Protein AF-A0A0C3QES3-F1 (afdb_monomer_lite)

Radius of gyration: 20.5 Å; chains: 1; bounding box: 46×44×64 Å

Organism: NCBI:txid1051891

Structure (mmCIF, N/CA/C/O backbone):
data_AF-A0A0C3QES3-F1
#
_entry.id   AF-A0A0C3QES3-F1
#
loop_
_atom_site.group_PDB
_atom_site.id
_atom_site.type_symbol
_atom_site.label_atom_id
_atom_site.label_alt_id
_atom_site.label_comp_id
_atom_site.label_asym_id
_atom_site.label_entity_id
_atom_site.label_seq_id
_atom_site.pdbx_PDB_ins_code
_atom_site.Cartn_x
_atom_site.Cartn_y
_atom_site.Cartn_z
_atom_site.occupancy
_atom_site.B_iso_or_equiv
_atom_site.auth_seq_id
_atom_site.auth_comp_id
_atom_site.auth_asym_id
_atom_site.auth_atom_id
_atom_site.pdbx_PDB_model_num
ATOM 1 N N . GLU A 1 1 ? -20.354 2.116 6.430 1.00 77.88 1 GLU A N 1
ATOM 2 C CA . GLU A 1 1 ? -19.590 2.219 5.171 1.00 77.88 1 GLU A CA 1
ATOM 3 C C . GLU A 1 1 ? -18.076 2.112 5.347 1.00 77.88 1 GLU A C 1
ATOM 5 O O . GLU A 1 1 ? -17.529 1.096 4.949 1.00 77.88 1 GLU A O 1
ATOM 10 N N . MET A 1 2 ? -17.403 3.054 6.021 1.00 80.56 2 MET A N 1
ATOM 11 C CA . MET A 1 2 ? -15.930 3.038 6.188 1.00 80.56 2 MET A CA 1
ATOM 12 C C . MET A 1 2 ? -15.352 1.723 6.739 1.00 80.56 2 MET A C 1
ATOM 14 O O . MET A 1 2 ? -14.327 1.246 6.263 1.00 80.56 2 MET A O 1
ATOM 18 N N . ARG A 1 3 ? -16.050 1.089 7.691 1.00 83.88 3 ARG A N 1
ATOM 19 C CA . ARG A 1 3 ? -15.702 -0.244 8.209 1.00 83.88 3 ARG A CA 1
ATOM 20 C C . ARG A 1 3 ? -15.608 -1.287 7.091 1.00 83.88 3 ARG A C 1
ATOM 22 O O . ARG A 1 3 ? -14.628 -2.015 7.015 1.00 83.88 3 ARG A O 1
ATOM 29 N N . ARG A 1 4 ? -16.623 -1.354 6.225 1.00 87.06 4 ARG A N 1
ATOM 30 C CA . ARG A 1 4 ? -16.703 -2.322 5.121 1.00 87.06 4 ARG A CA 1
ATOM 31 C C . ARG A 1 4 ? -15.544 -2.136 4.146 1.00 87.06 4 ARG A C 1
ATOM 33 O O . ARG A 1 4 ? -14.950 -3.123 3.736 1.00 87.06 4 ARG A O 1
ATOM 40 N N . ILE A 1 5 ? -15.207 -0.883 3.841 1.00 88.25 5 ILE A N 1
ATOM 41 C CA . ILE A 1 5 ? -14.063 -0.538 2.989 1.00 88.25 5 ILE A CA 1
ATOM 42 C C . ILE A 1 5 ? -12.769 -1.064 3.613 1.00 88.25 5 ILE A C 1
ATOM 44 O O . ILE A 1 5 ? -12.040 -1.789 2.953 1.00 88.25 5 ILE A O 1
ATOM 48 N N . ALA A 1 6 ? -12.521 -0.787 4.897 1.00 86.00 6 ALA A N 1
ATOM 49 C CA . ALA A 1 6 ? -11.298 -1.240 5.560 1.00 86.00 6 ALA A CA 1
ATOM 50 C C . ALA A 1 6 ? -11.136 -2.771 5.548 1.00 86.00 6 ALA A C 1
ATOM 52 O O . ALA A 1 6 ? -10.042 -3.261 5.282 1.00 86.00 6 ALA A O 1
ATOM 53 N N . PHE A 1 7 ? -12.213 -3.529 5.790 1.00 88.19 7 PHE A N 1
ATOM 54 C CA . PHE A 1 7 ? -12.173 -4.994 5.691 1.00 88.19 7 PHE A CA 1
ATOM 55 C C . PHE A 1 7 ? -11.945 -5.471 4.254 1.00 88.19 7 PHE A C 1
ATOM 57 O O . PHE A 1 7 ? -11.078 -6.307 4.033 1.00 88.19 7 PHE A O 1
ATOM 64 N N . SER A 1 8 ? -12.660 -4.898 3.284 1.00 92.25 8 SER A N 1
ATOM 65 C CA . SER A 1 8 ? -12.513 -5.247 1.867 1.00 92.25 8 SER A CA 1
ATOM 66 C C . SER A 1 8 ? -11.095 -4.990 1.351 1.00 92.25 8 SER A C 1
ATOM 68 O O . SER A 1 8 ? -10.534 -5.826 0.650 1.00 92.25 8 SER A O 1
ATOM 70 N N . GLU A 1 9 ? -10.503 -3.848 1.697 1.00 91.44 9 GLU A N 1
ATOM 71 C CA . GLU A 1 9 ? -9.132 -3.505 1.309 1.00 91.44 9 GLU A CA 1
ATOM 72 C C . GLU A 1 9 ? -8.106 -4.394 2.020 1.00 91.44 9 GLU A C 1
ATOM 74 O O . GLU A 1 9 ? -7.113 -4.809 1.419 1.00 91.44 9 GLU A O 1
ATOM 79 N N . TYR A 1 10 ? -8.352 -4.741 3.286 1.00 92.56 10 TYR A N 1
ATOM 80 C CA . TYR A 1 10 ? -7.495 -5.674 4.008 1.00 92.56 10 TYR A CA 1
ATOM 81 C C . TYR A 1 10 ? -7.516 -7.076 3.382 1.00 92.56 10 TYR A C 1
ATOM 83 O O . TYR A 1 10 ? -6.451 -7.646 3.129 1.00 92.56 10 TYR A O 1
ATOM 91 N N . ASP A 1 11 ? -8.705 -7.603 3.081 1.00 92.94 11 ASP A N 1
ATOM 92 C CA . ASP A 1 11 ? -8.871 -8.890 2.402 1.00 92.94 11 ASP A CA 1
ATOM 93 C C . ASP A 1 11 ? -8.213 -8.863 1.017 1.00 92.94 11 ASP A C 1
ATOM 95 O O . ASP A 1 11 ? -7.438 -9.760 0.696 1.00 92.94 11 ASP A O 1
ATOM 99 N N . HIS A 1 12 ? -8.404 -7.789 0.243 1.00 92.94 12 HIS A N 1
ATOM 100 C CA . HIS A 1 12 ? -7.769 -7.625 -1.065 1.00 92.94 12 HIS A CA 1
ATOM 101 C C . HIS A 1 12 ? -6.238 -7.735 -1.002 1.00 92.94 12 HIS A C 1
ATOM 103 O O . HIS A 1 12 ? -5.630 -8.440 -1.811 1.00 92.94 12 HIS A O 1
ATOM 109 N N . ILE A 1 13 ? -5.601 -7.067 -0.036 1.00 93.31 13 ILE A N 1
ATOM 110 C CA . ILE A 1 13 ? -4.141 -7.105 0.120 1.00 93.31 13 ILE A CA 1
ATOM 111 C C . ILE A 1 13 ? -3.664 -8.467 0.611 1.00 93.31 13 ILE A C 1
ATOM 113 O O . ILE A 1 13 ? -2.662 -8.977 0.105 1.00 93.31 13 ILE A O 1
ATOM 117 N N . ARG A 1 14 ? -4.376 -9.083 1.559 1.00 93.06 14 ARG A N 1
ATOM 118 C CA . ARG A 1 14 ? -4.051 -10.433 2.030 1.00 93.06 14 ARG A CA 1
ATOM 119 C C . ARG A 1 14 ? -4.108 -11.433 0.877 1.00 93.06 14 ARG A C 1
ATOM 121 O O . ARG A 1 14 ? -3.159 -12.188 0.677 1.00 93.06 14 ARG A O 1
ATOM 128 N N . ASP A 1 15 ? -5.178 -11.395 0.094 1.00 94.94 15 ASP A N 1
ATOM 129 C CA . ASP A 1 15 ? -5.386 -12.299 -1.031 1.00 94.94 15 ASP A CA 1
ATOM 130 C C . ASP A 1 15 ? -4.351 -12.038 -2.138 1.00 94.94 15 ASP A C 1
ATOM 132 O O . ASP A 1 15 ? -3.812 -12.974 -2.726 1.00 94.94 15 ASP A O 1
ATOM 136 N N . GLN A 1 16 ? -3.974 -10.777 -2.376 1.00 92.62 16 GLN A N 1
ATOM 137 C CA . GLN A 1 16 ? -2.881 -10.432 -3.287 1.00 92.62 16 GLN A CA 1
ATOM 138 C C . GLN A 1 16 ? -1.538 -11.028 -2.838 1.00 92.62 16 GLN A C 1
ATOM 140 O O . GLN A 1 16 ? -0.806 -11.578 -3.666 1.00 92.62 16 GLN A O 1
ATOM 145 N N . MET A 1 17 ? -1.198 -10.920 -1.550 1.00 91.00 17 MET A N 1
ATOM 146 C CA . MET A 1 17 ? 0.031 -11.501 -0.997 1.00 91.00 17 MET A CA 1
ATOM 147 C C . MET A 1 17 ? 0.014 -13.030 -1.091 1.00 91.00 17 MET A C 1
ATOM 149 O O 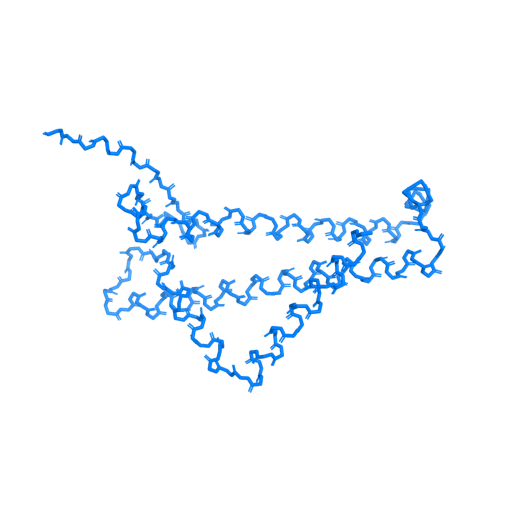. MET A 1 17 ? 1.029 -13.636 -1.438 1.00 91.00 17 MET A O 1
ATOM 153 N N . GLU A 1 18 ? -1.142 -13.647 -0.860 1.00 93.94 18 GLU A N 1
ATOM 154 C CA . GLU A 1 18 ? -1.330 -15.089 -0.997 1.00 93.94 18 GLU A CA 1
ATOM 155 C C . GLU A 1 18 ? -1.182 -15.554 -2.454 1.00 93.94 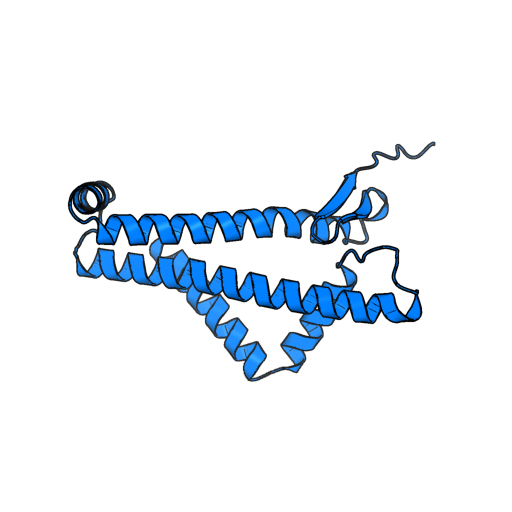18 GLU A C 1
ATOM 157 O O . GLU A 1 18 ? -0.508 -16.550 -2.728 1.00 93.94 18 GLU A O 1
ATOM 162 N N . VAL A 1 19 ? -1.714 -14.794 -3.416 1.00 94.31 19 VAL A N 1
ATOM 163 C CA . VAL A 1 19 ? -1.487 -15.039 -4.847 1.00 94.31 19 VAL A CA 1
ATOM 164 C C . VAL A 1 19 ? -0.006 -14.923 -5.185 1.00 94.31 19 VAL A C 1
ATOM 166 O O . VAL A 1 19 ? 0.509 -15.765 -5.905 1.00 94.31 19 VAL A O 1
ATOM 169 N N . TRP A 1 20 ? 0.722 -13.933 -4.668 1.00 92.62 20 TRP A N 1
ATOM 170 C CA . TRP A 1 20 ? 2.164 -13.831 -4.937 1.00 92.62 20 TRP A CA 1
ATOM 171 C C . TRP A 1 20 ? 2.957 -15.001 -4.356 1.00 92.62 20 TRP A C 1
ATOM 173 O O . TRP A 1 20 ? 3.936 -15.431 -4.965 1.00 92.62 20 TRP A O 1
ATOM 183 N N . ARG A 1 21 ? 2.524 -15.528 -3.207 1.00 91.75 21 ARG A N 1
ATOM 184 C CA . ARG A 1 21 ? 3.129 -16.690 -2.550 1.00 91.75 21 ARG A CA 1
ATOM 185 C C . ARG A 1 21 ? 2.870 -17.988 -3.316 1.00 91.75 21 ARG A C 1
ATOM 187 O O . ARG A 1 21 ? 3.776 -18.802 -3.455 1.00 91.75 21 ARG A O 1
ATOM 194 N N . THR A 1 22 ? 1.642 -18.187 -3.793 1.00 96.06 22 THR A N 1
ATOM 195 C CA . THR A 1 22 ? 1.201 -19.425 -4.465 1.00 96.06 22 THR A CA 1
ATOM 196 C C . THR A 1 22 ? 1.444 -19.416 -5.973 1.00 96.06 22 THR A C 1
ATOM 198 O O . THR A 1 22 ? 1.577 -20.474 -6.583 1.00 96.06 22 THR A O 1
ATOM 201 N N . ARG A 1 23 ? 1.532 -18.227 -6.577 1.00 94.94 23 ARG A N 1
ATOM 202 C CA . ARG A 1 23 ? 1.731 -17.990 -8.011 1.00 94.94 23 ARG A CA 1
ATOM 203 C C . ARG A 1 23 ? 2.825 -16.937 -8.245 1.00 94.94 23 ARG A C 1
ATOM 205 O O . ARG A 1 23 ? 2.527 -15.776 -8.557 1.00 94.94 23 ARG A O 1
ATOM 212 N N . PRO A 1 24 ? 4.110 -17.312 -8.099 1.00 91.31 24 PRO A N 1
ATOM 213 C CA . PRO A 1 24 ? 5.230 -16.381 -8.256 1.00 91.31 24 PRO A CA 1
ATOM 214 C C . PRO A 1 24 ? 5.304 -15.736 -9.648 1.00 91.31 24 PRO A C 1
ATOM 216 O O . PRO A 1 24 ? 5.779 -14.609 -9.781 1.00 91.31 24 PRO A O 1
ATOM 219 N N . ASP A 1 25 ? 4.781 -16.402 -10.680 1.00 94.19 25 ASP A N 1
ATOM 220 C CA . ASP A 1 25 ? 4.648 -15.880 -12.045 1.00 94.19 25 ASP A CA 1
ATOM 221 C C . ASP A 1 25 ? 3.875 -14.553 -12.085 1.00 94.19 25 ASP A C 1
ATOM 223 O O . ASP A 1 25 ? 4.277 -13.612 -12.770 1.00 94.19 25 ASP A O 1
ATOM 227 N N . MET A 1 26 ? 2.812 -14.434 -11.286 1.00 91.44 26 MET A N 1
ATOM 228 C CA . MET A 1 26 ? 1.996 -13.220 -11.197 1.00 91.44 26 MET A CA 1
ATOM 229 C C . MET A 1 26 ? 2.760 -12.068 -10.539 1.00 91.44 26 MET A C 1
ATOM 231 O O . MET A 1 26 ? 2.607 -10.904 -10.926 1.00 91.44 26 MET A O 1
ATOM 235 N N . PHE A 1 27 ? 3.608 -12.382 -9.555 1.00 89.50 27 PHE A N 1
ATOM 236 C CA . PHE A 1 27 ? 4.491 -11.398 -8.940 1.00 89.50 27 PHE A CA 1
ATOM 237 C C . PHE A 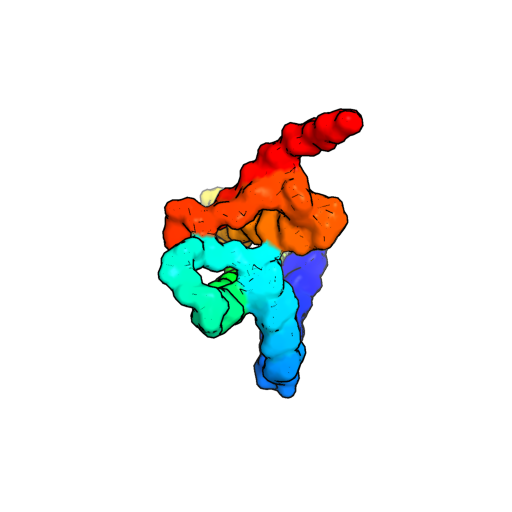1 27 ? 5.548 -10.913 -9.937 1.00 89.50 27 PHE A C 1
ATOM 239 O O . PHE A 1 27 ? 5.688 -9.704 -10.131 1.00 89.50 27 PHE A O 1
ATOM 246 N N . VAL A 1 28 ? 6.239 -11.840 -10.608 1.00 92.12 28 VAL A N 1
ATOM 247 C CA . VAL A 1 28 ? 7.300 -11.533 -11.581 1.00 92.12 28 VAL A CA 1
ATOM 248 C C . VAL A 1 28 ? 6.752 -10.754 -12.776 1.00 92.12 28 VAL A C 1
ATOM 250 O O . VAL A 1 28 ? 7.337 -9.746 -13.167 1.00 92.12 28 VAL A O 1
ATOM 253 N N . LYS A 1 29 ? 5.594 -11.135 -13.326 1.00 92.12 29 LYS A N 1
ATOM 254 C CA . LYS A 1 29 ? 4.959 -10.389 -14.422 1.00 92.12 29 LYS A CA 1
ATOM 255 C C . LYS A 1 29 ? 4.689 -8.936 -14.026 1.00 92.12 29 LYS A C 1
ATOM 257 O O . LYS A 1 29 ? 5.108 -8.007 -14.715 1.00 92.12 29 LYS A O 1
ATOM 262 N N . GLY A 1 30 ? 4.062 -8.734 -12.869 1.00 88.25 30 GLY A N 1
ATOM 263 C CA . GLY A 1 30 ? 3.783 -7.392 -12.367 1.00 88.25 30 GLY A CA 1
ATOM 264 C C . GLY A 1 30 ? 5.043 -6.609 -11.963 1.00 88.25 30 GLY A C 1
ATOM 265 O O . GLY A 1 30 ? 5.017 -5.376 -11.927 1.00 88.25 30 GLY A O 1
ATOM 266 N N . LEU A 1 31 ? 6.141 -7.298 -11.644 1.00 91.31 31 LEU A N 1
ATOM 267 C CA . LEU A 1 31 ? 7.448 -6.692 -11.408 1.00 91.31 31 LEU A CA 1
ATOM 268 C C . LEU A 1 31 ? 8.025 -6.111 -12.703 1.00 91.31 31 LEU A C 1
ATOM 270 O O . LEU A 1 31 ? 8.430 -4.948 -12.707 1.00 91.31 31 LEU A O 1
ATOM 274 N N . VAL A 1 32 ? 8.019 -6.888 -13.790 1.00 91.56 32 VAL A N 1
ATOM 275 C CA . VAL A 1 32 ? 8.503 -6.450 -15.109 1.00 91.56 32 VAL A CA 1
ATOM 276 C C . VAL A 1 32 ? 7.682 -5.264 -15.616 1.00 91.56 32 VAL A C 1
ATOM 278 O O . VAL A 1 32 ? 8.245 -4.242 -16.007 1.00 91.56 32 VAL A O 1
ATOM 281 N N . GLU A 1 33 ? 6.354 -5.339 -15.515 1.00 87.69 33 GLU A N 1
ATOM 282 C CA . GLU A 1 33 ? 5.462 -4.224 -15.863 1.00 87.69 33 GLU A CA 1
ATOM 283 C C . GLU A 1 33 ? 5.812 -2.950 -15.079 1.00 87.69 33 GLU A C 1
ATOM 285 O O . GLU A 1 33 ? 5.929 -1.861 -15.650 1.00 87.69 33 GLU A O 1
ATOM 290 N N . ARG A 1 34 ? 6.056 -3.074 -13.767 1.00 84.56 34 ARG A N 1
ATOM 291 C CA . ARG A 1 34 ? 6.461 -1.936 -12.937 1.00 84.56 34 ARG A CA 1
ATOM 292 C C . ARG A 1 34 ? 7.831 -1.401 -13.346 1.00 84.56 34 ARG A C 1
ATOM 294 O O . ARG A 1 34 ? 7.971 -0.179 -13.412 1.00 84.56 34 ARG A O 1
ATOM 301 N N . ALA A 1 35 ? 8.795 -2.269 -13.656 1.00 87.50 35 ALA A N 1
ATOM 302 C CA . ALA A 1 35 ? 10.147 -1.893 -14.066 1.00 87.50 35 ALA A CA 1
ATOM 303 C C . ALA A 1 35 ? 10.149 -0.963 -15.291 1.00 87.50 35 ALA A C 1
ATOM 305 O O . ALA A 1 35 ? 10.894 0.015 -15.303 1.00 87.50 35 ALA A O 1
ATOM 306 N N . HIS A 1 36 ? 9.245 -1.162 -16.257 1.00 84.88 36 HIS A N 1
ATOM 307 C CA . HIS A 1 36 ? 9.098 -0.262 -17.413 1.00 84.88 36 HIS A CA 1
ATOM 308 C C . HIS A 1 36 ? 8.676 1.170 -17.037 1.00 84.88 36 HIS A C 1
ATOM 310 O O . HIS A 1 36 ? 8.998 2.135 -17.738 1.00 84.88 36 HIS A O 1
ATOM 316 N N . SER A 1 37 ? 7.966 1.324 -15.919 1.00 81.69 37 SER A N 1
ATOM 317 C CA . SER A 1 37 ? 7.577 2.627 -15.371 1.00 81.69 37 SER A CA 1
ATOM 318 C C . SER A 1 37 ? 8.594 3.193 -14.372 1.00 81.69 37 SER A C 1
ATOM 320 O O . SER A 1 37 ? 8.483 4.362 -14.002 1.00 81.69 37 SER A O 1
ATOM 322 N N . THR A 1 38 ? 9.594 2.420 -13.943 1.00 83.19 38 THR A N 1
ATOM 323 C CA . THR A 1 38 ? 10.577 2.851 -12.942 1.00 83.19 38 THR A CA 1
ATOM 324 C C . THR A 1 38 ? 11.557 3.859 -13.537 1.00 83.19 38 THR A C 1
ATOM 326 O O . THR A 1 38 ? 12.168 3.626 -14.577 1.00 83.19 38 THR A O 1
ATOM 329 N N . ILE A 1 39 ? 11.735 4.995 -12.859 1.00 78.88 39 ILE A N 1
ATOM 330 C CA . ILE A 1 39 ? 12.766 5.976 -13.211 1.00 78.88 39 ILE A CA 1
ATOM 331 C C . ILE A 1 39 ? 14.058 5.563 -12.501 1.00 78.88 39 ILE A C 1
ATOM 333 O O . ILE A 1 39 ? 14.167 5.620 -11.273 1.00 78.88 39 ILE A O 1
ATOM 337 N N . ILE A 1 40 ? 15.038 5.126 -13.282 1.00 78.50 40 ILE A N 1
ATOM 338 C CA . ILE A 1 40 ? 16.365 4.738 -12.801 1.00 78.50 40 ILE A CA 1
ATOM 339 C C . ILE A 1 40 ? 17.312 5.934 -12.759 1.00 78.50 40 ILE A C 1
ATOM 341 O O . ILE A 1 40 ? 17.115 6.943 -13.433 1.00 78.50 40 ILE A O 1
ATOM 345 N N . PHE A 1 41 ? 18.342 5.825 -11.929 1.00 73.12 41 PHE A N 1
ATOM 346 C CA . PHE A 1 41 ? 19.370 6.852 -11.827 1.00 73.12 41 PHE A CA 1
ATOM 347 C C . PHE A 1 41 ? 20.329 6.763 -13.030 1.00 73.12 41 PHE A C 1
ATOM 349 O O . PHE A 1 41 ? 20.695 5.669 -13.447 1.00 73.12 41 PHE A O 1
ATOM 356 N N . ASP A 1 42 ? 20.769 7.895 -13.575 1.00 71.31 42 ASP A N 1
ATOM 357 C CA . ASP A 1 42 ? 21.508 7.967 -14.852 1.00 71.31 42 ASP A CA 1
ATOM 358 C C . ASP A 1 42 ? 22.992 7.529 -14.800 1.00 71.31 42 ASP A C 1
ATOM 360 O O . ASP A 1 42 ? 23.727 7.709 -15.756 1.00 71.31 42 ASP A O 1
ATOM 364 N N . ARG A 1 43 ? 23.453 6.949 -13.683 1.00 78.81 43 ARG A N 1
ATOM 365 C CA . ARG A 1 43 ? 24.841 6.439 -13.514 1.00 78.81 43 ARG A CA 1
ATOM 366 C C . ARG A 1 43 ? 25.004 4.968 -13.881 1.00 78.81 43 ARG A C 1
ATOM 368 O O . ARG A 1 43 ? 26.128 4.484 -13.894 1.00 78.81 43 ARG A O 1
ATOM 375 N N . TYR A 1 44 ? 23.909 4.245 -14.100 1.00 78.69 44 TYR A N 1
ATOM 376 C CA . TYR A 1 44 ? 23.989 2.822 -14.420 1.00 78.69 44 TYR A CA 1
ATOM 377 C C . TYR A 1 44 ? 24.275 2.627 -15.916 1.00 78.69 44 TYR A C 1
ATOM 379 O O . TYR A 1 44 ? 23.568 3.242 -16.725 1.00 78.69 44 TYR A O 1
ATOM 387 N N . PRO A 1 45 ? 25.248 1.770 -16.287 1.00 85.31 45 PRO A N 1
ATOM 388 C CA . PRO A 1 45 ? 25.480 1.369 -17.673 1.00 85.31 45 PRO A CA 1
ATOM 389 C C . PRO A 1 45 ? 24.202 0.833 -18.317 1.00 85.31 45 PRO A C 1
ATOM 391 O O . PRO A 1 45 ? 23.399 0.192 -17.638 1.00 85.31 45 PRO A O 1
ATOM 394 N N . GLU A 1 46 ? 24.015 1.055 -19.621 1.00 83.12 46 GLU A N 1
ATOM 395 C CA . GLU A 1 46 ? 22.789 0.675 -20.342 1.00 83.12 46 GLU A CA 1
ATOM 396 C C . GLU A 1 46 ? 22.414 -0.804 -20.169 1.00 83.12 46 GLU A C 1
ATOM 398 O O . GLU A 1 46 ? 21.249 -1.117 -19.921 1.00 83.12 46 GLU A O 1
ATOM 403 N N . SER A 1 47 ? 23.413 -1.688 -20.169 1.00 86.81 47 SER A N 1
ATOM 404 C CA . SER A 1 47 ? 23.267 -3.130 -19.938 1.00 86.81 47 SER A CA 1
ATOM 405 C C . SER A 1 47 ? 22.695 -3.494 -18.559 1.00 86.81 47 SER A C 1
ATOM 407 O O . SER A 1 47 ? 22.070 -4.541 -18.411 1.00 86.81 47 SER A O 1
ATOM 409 N N . GLU A 1 48 ? 22.858 -2.639 -17.548 1.00 87.31 48 GLU A N 1
ATOM 410 C CA . GLU A 1 48 ? 22.409 -2.887 -16.170 1.00 87.31 48 GLU A CA 1
ATOM 411 C C . GLU A 1 48 ? 21.109 -2.156 -15.818 1.00 87.31 48 GLU A C 1
ATOM 413 O O . GLU A 1 48 ? 20.469 -2.449 -14.803 1.00 87.31 48 GLU A O 1
ATOM 418 N N . ARG A 1 49 ? 20.682 -1.212 -16.665 1.00 84.50 49 ARG A N 1
ATOM 419 C CA . ARG A 1 49 ? 19.530 -0.336 -16.412 1.00 84.50 49 ARG A CA 1
ATOM 420 C C . ARG A 1 49 ? 18.250 -1.110 -16.127 1.00 84.50 49 ARG A C 1
ATOM 422 O O . ARG A 1 49 ? 17.522 -0.764 -15.195 1.00 84.50 49 ARG A O 1
ATOM 429 N N . PHE A 1 50 ? 17.980 -2.158 -16.901 1.00 86.94 50 PHE A N 1
ATOM 430 C CA . PHE A 1 50 ? 16.776 -2.968 -16.728 1.00 86.94 50 PHE A CA 1
ATOM 431 C C . PHE A 1 50 ? 16.807 -3.787 -15.431 1.00 86.94 50 PHE A C 1
ATOM 433 O O . PHE A 1 50 ? 15.826 -3.799 -14.685 1.00 86.94 50 PHE A O 1
ATOM 440 N N . ASN A 1 51 ? 17.950 -4.399 -15.110 1.00 88.38 51 ASN A N 1
ATOM 441 C CA . ASN A 1 51 ? 18.125 -5.153 -13.868 1.00 88.38 51 ASN A CA 1
ATOM 442 C C . ASN A 1 51 ? 17.951 -4.244 -12.646 1.00 88.38 51 ASN A C 1
ATOM 444 O O . ASN A 1 51 ? 17.223 -4.581 -11.711 1.00 88.38 51 ASN A O 1
ATOM 448 N N . GLN A 1 52 ? 18.528 -3.041 -12.685 1.00 88.56 52 GLN A N 1
ATOM 449 C CA . GLN A 1 52 ? 18.335 -2.054 -11.628 1.00 88.56 52 GLN A CA 1
ATOM 450 C C . GLN A 1 52 ? 16.870 -1.597 -11.527 1.00 88.56 52 GLN A C 1
ATOM 452 O O . GLN A 1 52 ? 16.347 -1.464 -10.418 1.00 88.56 52 GLN A O 1
ATOM 457 N N . ALA A 1 53 ? 16.187 -1.389 -12.658 1.00 87.19 53 ALA A N 1
ATOM 458 C CA . ALA A 1 53 ? 14.768 -1.038 -12.682 1.00 87.19 53 ALA A CA 1
ATOM 459 C C . ALA A 1 53 ? 13.894 -2.134 -12.050 1.00 87.19 53 ALA A C 1
ATOM 461 O O . ALA A 1 53 ? 12.952 -1.808 -11.325 1.00 87.19 53 ALA A O 1
ATOM 462 N N . CYS A 1 54 ? 14.230 -3.408 -12.275 1.00 89.44 54 CYS A N 1
ATOM 463 C CA . CYS A 1 54 ? 13.575 -4.552 -11.642 1.00 89.44 54 CYS A CA 1
ATOM 464 C C . CYS A 1 54 ? 13.829 -4.583 -10.131 1.00 89.44 54 CYS A C 1
ATOM 466 O O . CYS A 1 54 ? 12.882 -4.704 -9.360 1.00 89.44 54 CYS A O 1
ATOM 468 N N . MET A 1 55 ? 15.070 -4.389 -9.678 1.00 89.69 55 MET A N 1
ATOM 469 C CA . MET A 1 55 ? 15.383 -4.341 -8.242 1.00 89.69 55 MET A CA 1
ATOM 470 C C . MET A 1 55 ? 14.651 -3.199 -7.526 1.00 89.69 55 MET A C 1
ATOM 472 O O . MET A 1 55 ? 14.092 -3.382 -6.443 1.00 89.69 55 MET A O 1
ATOM 476 N N . ASP A 1 56 ? 14.605 -2.018 -8.139 1.00 86.56 56 ASP A N 1
ATOM 477 C CA . ASP A 1 56 ? 13.880 -0.869 -7.598 1.00 86.56 56 ASP A CA 1
ATOM 478 C C . ASP A 1 56 ? 12.361 -1.089 -7.622 1.00 86.56 56 ASP A C 1
ATOM 480 O O . ASP A 1 56 ? 11.677 -0.756 -6.650 1.00 86.56 56 ASP A O 1
ATOM 484 N N . ALA A 1 57 ? 11.831 -1.702 -8.685 1.00 88.75 57 ALA A N 1
ATOM 485 C CA . ALA A 1 57 ? 10.431 -2.102 -8.768 1.00 88.75 57 ALA A CA 1
ATOM 486 C C . ALA A 1 57 ? 10.067 -3.123 -7.681 1.00 88.75 57 ALA A C 1
ATOM 488 O O . ALA A 1 57 ? 9.005 -2.996 -7.075 1.00 88.75 57 ALA A O 1
ATOM 489 N N . MET A 1 58 ? 10.953 -4.079 -7.383 1.00 90.06 58 MET A N 1
ATOM 490 C CA . MET A 1 58 ? 10.746 -5.100 -6.353 1.00 90.06 58 MET A CA 1
ATOM 491 C C . MET A 1 58 ? 10.673 -4.458 -4.974 1.00 90.06 58 MET A C 1
ATOM 493 O O . MET A 1 58 ? 9.687 -4.651 -4.264 1.00 90.06 58 MET A O 1
ATOM 497 N N . ARG A 1 59 ? 11.670 -3.635 -4.619 1.00 88.31 59 ARG A N 1
ATOM 498 C CA . ARG A 1 59 ? 11.682 -2.900 -3.344 1.00 88.31 59 ARG A CA 1
ATOM 499 C C . ARG A 1 59 ? 10.437 -2.033 -3.202 1.00 88.31 59 ARG A C 1
ATOM 501 O O . ARG A 1 59 ? 9.774 -2.078 -2.173 1.00 88.31 59 ARG A O 1
ATOM 508 N N . SER A 1 60 ? 10.095 -1.287 -4.252 1.00 87.06 60 SER A N 1
ATOM 509 C CA . SER A 1 60 ? 8.916 -0.420 -4.290 1.00 87.06 60 SER A CA 1
ATOM 510 C C . SER A 1 60 ? 7.622 -1.211 -4.085 1.00 87.06 60 SER A C 1
ATOM 512 O O . SER A 1 60 ? 6.800 -0.817 -3.263 1.00 87.06 60 SER A O 1
ATOM 514 N N . ARG A 1 61 ? 7.450 -2.332 -4.794 1.00 88.12 61 ARG A N 1
ATOM 515 C CA . ARG A 1 61 ? 6.246 -3.172 -4.744 1.00 88.12 61 ARG A CA 1
ATOM 516 C C . ARG A 1 61 ? 6.095 -3.883 -3.402 1.00 88.12 61 ARG A C 1
ATOM 518 O O . ARG A 1 61 ? 5.011 -3.859 -2.837 1.00 88.12 61 ARG A O 1
ATOM 525 N N . MET A 1 62 ? 7.175 -4.445 -2.865 1.00 90.31 62 MET A N 1
ATOM 526 C CA . MET A 1 62 ? 7.142 -5.055 -1.537 1.00 90.31 62 MET A CA 1
ATOM 527 C C . MET A 1 62 ? 6.850 -4.008 -0.466 1.00 90.31 62 MET A C 1
ATOM 529 O O . MET A 1 62 ? 6.023 -4.248 0.407 1.00 90.31 62 MET A O 1
ATOM 533 N N . HIS A 1 63 ? 7.485 -2.838 -0.534 1.00 90.19 63 HIS A N 1
ATOM 534 C CA . HIS A 1 63 ? 7.297 -1.798 0.471 1.00 90.19 63 HIS A CA 1
ATOM 535 C C . HIS A 1 63 ? 5.858 -1.267 0.504 1.00 90.19 63 HIS A C 1
ATOM 537 O O . HIS A 1 63 ? 5.274 -1.217 1.583 1.00 90.19 63 HIS A O 1
ATOM 543 N N . ILE A 1 64 ? 5.244 -0.956 -0.649 1.00 89.31 64 ILE A N 1
ATOM 544 C CA . ILE A 1 64 ? 3.833 -0.532 -0.662 1.00 89.31 64 ILE A CA 1
ATOM 545 C C . ILE A 1 64 ? 2.904 -1.621 -0.136 1.00 89.31 64 ILE A C 1
ATOM 547 O O . ILE A 1 64 ? 2.018 -1.299 0.644 1.00 89.31 64 ILE A O 1
ATOM 551 N N . SER A 1 65 ? 3.114 -2.892 -0.486 1.00 91.06 65 SER A N 1
ATOM 552 C CA . SER A 1 65 ? 2.273 -3.970 0.043 1.00 91.06 65 SER A CA 1
ATOM 553 C C . SER A 1 65 ? 2.375 -4.087 1.561 1.00 91.06 65 SER A C 1
ATOM 555 O O . SER A 1 65 ? 1.354 -4.264 2.215 1.00 91.06 65 SER A O 1
ATOM 557 N N . HIS A 1 66 ? 3.566 -3.899 2.141 1.00 91.62 66 HIS A N 1
ATOM 558 C CA . HIS A 1 66 ? 3.718 -3.844 3.598 1.00 91.62 66 HIS A CA 1
ATOM 559 C C . HIS A 1 66 ? 3.001 -2.636 4.212 1.00 91.62 66 HIS A C 1
ATOM 561 O O . HIS A 1 66 ? 2.334 -2.791 5.231 1.00 91.62 66 HIS A O 1
ATOM 567 N N . LEU A 1 67 ? 3.099 -1.450 3.599 1.00 91.94 67 LEU A N 1
ATOM 568 C CA . LEU A 1 67 ? 2.391 -0.256 4.075 1.00 91.94 67 LEU A CA 1
ATOM 569 C C . LEU A 1 67 ? 0.870 -0.428 3.997 1.00 91.94 67 LEU A C 1
ATOM 571 O O . LEU A 1 67 ? 0.171 -0.117 4.957 1.00 91.94 67 LEU A O 1
ATOM 575 N N . GLN A 1 68 ? 0.360 -0.962 2.883 1.00 92.94 68 GLN A N 1
ATOM 576 C CA . GLN A 1 68 ? -1.060 -1.258 2.697 1.00 92.94 68 GLN A CA 1
ATOM 577 C C . GLN A 1 68 ? -1.542 -2.287 3.720 1.00 92.94 68 GLN A C 1
ATOM 579 O O . GLN A 1 68 ? -2.555 -2.063 4.374 1.00 92.94 68 GLN A O 1
ATOM 584 N N . TYR A 1 69 ? -0.796 -3.380 3.906 1.00 93.00 69 TYR A N 1
ATOM 585 C CA . TYR A 1 69 ? -1.119 -4.385 4.911 1.00 93.00 69 TYR A CA 1
ATOM 586 C C . TYR A 1 69 ? -1.150 -3.770 6.313 1.00 93.00 69 TYR A C 1
ATOM 588 O O . TYR A 1 69 ? -2.127 -3.952 7.032 1.00 93.00 69 TYR A O 1
ATOM 596 N N . ALA A 1 70 ? -0.130 -3.000 6.703 1.00 91.62 70 ALA A N 1
ATOM 597 C CA . ALA A 1 70 ? -0.070 -2.356 8.014 1.00 91.62 70 ALA A CA 1
ATOM 598 C C . ALA A 1 70 ? -1.241 -1.382 8.237 1.00 91.62 70 ALA A C 1
ATOM 600 O O . ALA A 1 70 ? -1.906 -1.462 9.267 1.00 91.62 70 ALA A O 1
ATOM 601 N N . ALA A 1 71 ? -1.536 -0.513 7.266 1.00 92.31 71 ALA A N 1
ATOM 602 C CA . ALA A 1 71 ? -2.627 0.454 7.368 1.00 92.31 71 ALA A CA 1
ATOM 603 C C . ALA A 1 71 ? -3.996 -0.238 7.469 1.00 92.31 71 ALA A C 1
ATOM 605 O O . ALA A 1 71 ? -4.770 0.041 8.387 1.00 92.31 71 ALA A O 1
ATOM 606 N N . TRP A 1 72 ? -4.287 -1.176 6.562 1.00 93.31 72 TRP A N 1
ATOM 607 C CA . TRP A 1 72 ? -5.602 -1.814 6.497 1.00 93.31 72 TRP A CA 1
ATOM 608 C C . TRP A 1 72 ? -5.828 -2.847 7.602 1.00 93.31 72 TRP A C 1
ATOM 610 O O . TRP A 1 72 ? -6.925 -2.897 8.156 1.00 93.31 72 TRP A O 1
ATOM 620 N N . SER A 1 73 ? -4.803 -3.610 7.997 1.00 93.75 73 SER A N 1
ATOM 621 C CA . SER A 1 73 ? -4.908 -4.543 9.132 1.00 93.75 73 SER A CA 1
ATOM 622 C C . SER A 1 73 ? -5.167 -3.811 10.450 1.00 93.75 73 SER A C 1
ATOM 624 O O . SER A 1 73 ? -6.024 -4.235 11.231 1.00 93.75 73 SER A O 1
ATOM 626 N N . GLN A 1 74 ? -4.491 -2.682 10.691 1.00 92.75 74 GLN A N 1
ATOM 627 C CA . GLN A 1 74 ? -4.722 -1.873 11.886 1.00 92.75 74 GLN A CA 1
ATOM 628 C C . GLN A 1 74 ? -6.085 -1.191 11.862 1.00 92.75 74 GLN A C 1
ATOM 630 O O . GLN A 1 74 ? -6.771 -1.197 12.881 1.00 92.75 74 GLN A O 1
ATOM 635 N N . ALA A 1 75 ? -6.520 -0.664 10.713 1.00 92.94 75 ALA A N 1
ATOM 636 C CA . ALA A 1 75 ? -7.857 -0.096 10.573 1.00 92.94 75 ALA A CA 1
ATOM 637 C C . ALA A 1 75 ? -8.947 -1.148 10.843 1.00 92.94 75 ALA A C 1
ATOM 639 O O . ALA A 1 75 ? -9.857 -0.908 11.637 1.00 92.94 75 ALA A O 1
ATOM 640 N N . ALA A 1 76 ? -8.836 -2.339 10.245 1.00 93.12 76 ALA A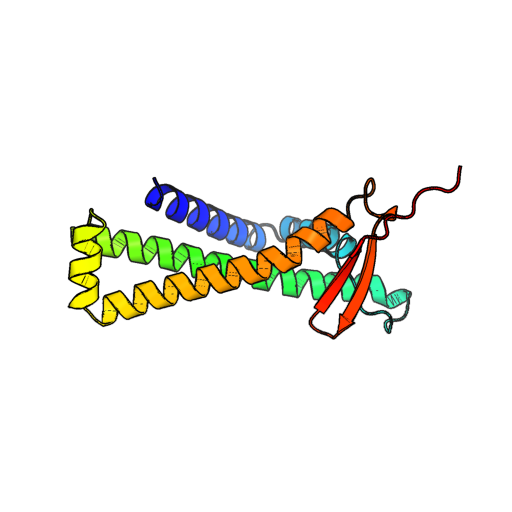 N 1
ATOM 641 C CA . ALA A 1 76 ? -9.768 -3.445 10.466 1.00 93.12 76 ALA A CA 1
ATOM 642 C C . ALA A 1 76 ? -9.799 -3.891 11.939 1.00 93.12 76 ALA A C 1
ATOM 644 O O . ALA A 1 76 ? -10.876 -4.090 12.508 1.00 93.12 76 ALA A O 1
ATOM 645 N N . THR A 1 77 ? -8.626 -3.990 12.574 1.00 93.19 77 THR A N 1
ATOM 646 C CA . THR A 1 77 ? -8.497 -4.334 13.998 1.00 93.19 77 THR A CA 1
ATOM 647 C C . THR A 1 77 ? -9.146 -3.274 14.882 1.00 93.19 77 THR A C 1
ATOM 649 O O . THR A 1 77 ? -9.998 -3.611 15.699 1.00 93.19 77 THR A O 1
ATOM 652 N N . LEU A 1 78 ? -8.838 -1.993 14.663 1.00 93.75 78 LEU A N 1
ATOM 653 C CA . LEU A 1 78 ? -9.422 -0.880 15.410 1.00 93.75 78 LEU A CA 1
ATOM 654 C C . LEU A 1 78 ? -10.948 -0.860 15.273 1.00 93.75 78 LEU A C 1
ATOM 656 O O . LEU A 1 78 ? -11.651 -0.750 16.272 1.00 93.75 78 LEU A O 1
ATOM 660 N N . PHE A 1 79 ? -11.489 -1.030 14.062 1.00 93.19 79 PHE A N 1
ATOM 661 C CA . PHE A 1 79 ? -12.941 -1.083 13.881 1.00 93.19 79 PHE A CA 1
ATOM 662 C C . PHE A 1 79 ? -13.583 -2.264 14.611 1.00 93.19 79 PHE A C 1
ATOM 664 O O . PHE A 1 79 ? -14.663 -2.098 15.174 1.00 93.19 79 PHE A O 1
ATOM 671 N N . LYS A 1 80 ? -12.934 -3.434 14.636 1.00 92.38 80 LYS A N 1
ATOM 672 C CA . LYS A 1 80 ? -13.413 -4.595 15.399 1.00 92.38 80 LYS A CA 1
ATOM 673 C C . LYS A 1 80 ? -13.390 -4.331 16.906 1.00 92.38 80 LYS A C 1
ATOM 675 O O . LYS A 1 80 ? -14.322 -4.701 17.608 1.00 92.38 80 LYS A O 1
ATOM 680 N N . GLU A 1 81 ? -12.354 -3.670 17.408 1.00 93.50 81 GLU A N 1
ATOM 681 C CA . GLU A 1 81 ? -12.252 -3.301 18.822 1.00 93.50 81 GLU A CA 1
ATOM 682 C C . GLU A 1 81 ? -13.305 -2.274 19.238 1.00 93.50 81 GLU A C 1
ATOM 684 O O . GLU A 1 81 ? -13.912 -2.415 20.299 1.00 93.50 81 GLU A O 1
ATOM 689 N N . LEU A 1 82 ? -13.546 -1.258 18.405 1.00 93.44 82 LEU A N 1
ATOM 690 C CA . LEU A 1 82 ? -14.603 -0.276 18.637 1.00 93.44 82 LEU A CA 1
ATOM 691 C C . LEU A 1 82 ? -15.981 -0.952 18.680 1.00 93.44 82 LEU A C 1
ATOM 693 O O . LEU A 1 82 ? -16.777 -0.639 19.562 1.00 93.44 82 LEU A O 1
ATOM 697 N N . ASP A 1 83 ? -16.226 -1.917 17.790 1.00 92.62 83 ASP A N 1
ATOM 698 C CA . ASP A 1 83 ? -17.452 -2.728 17.758 1.00 92.62 83 ASP A CA 1
ATOM 699 C C . ASP A 1 83 ? -17.614 -3.557 19.041 1.00 92.62 83 ASP A C 1
ATOM 701 O O . ASP A 1 83 ? -18.648 -3.489 19.702 1.00 92.62 83 ASP A O 1
ATOM 705 N N . ASN A 1 84 ? -16.551 -4.248 19.466 1.00 93.25 84 ASN A N 1
ATOM 706 C CA . ASN A 1 84 ? -16.532 -5.034 20.703 1.00 93.25 84 ASN A CA 1
ATOM 707 C C . ASN A 1 84 ? -16.765 -4.175 21.958 1.00 93.25 84 ASN A C 1
ATOM 709 O O . ASN A 1 84 ? -17.326 -4.656 22.939 1.00 93.25 84 ASN A O 1
ATOM 713 N N . LYS A 1 85 ? -16.339 -2.906 21.936 1.00 93.19 85 LYS A N 1
ATOM 714 C CA . LYS A 1 85 ? -16.585 -1.926 23.008 1.00 93.19 85 LYS A CA 1
ATOM 715 C C . LYS A 1 85 ? -17.959 -1.238 22.893 1.00 93.19 85 LYS A C 1
ATOM 717 O O . LYS A 1 85 ? -18.267 -0.382 23.718 1.00 93.19 85 LYS A O 1
ATOM 722 N N . GLY A 1 86 ? -18.768 -1.552 21.877 1.00 94.12 86 GLY A N 1
ATOM 723 C CA . GLY A 1 86 ? -20.058 -0.898 21.623 1.00 94.12 86 GLY A CA 1
ATOM 724 C C . GLY A 1 86 ? -19.942 0.574 21.198 1.00 94.12 86 GLY A C 1
ATOM 725 O O . GLY A 1 86 ? -20.905 1.334 21.296 1.00 94.12 86 GLY A O 1
ATOM 726 N N . LEU A 1 87 ? -18.767 1.007 20.732 1.00 92.88 87 LEU A N 1
ATOM 727 C CA . LEU A 1 87 ? -18.474 2.386 20.337 1.00 92.88 87 LEU A CA 1
ATOM 728 C C . LEU A 1 87 ? -18.856 2.615 18.869 1.00 92.88 87 LEU A C 1
ATOM 730 O O . LEU A 1 87 ? -18.003 2.748 17.994 1.00 92.88 87 LEU A O 1
ATOM 734 N N . THR A 1 88 ? -20.156 2.668 18.594 1.00 87.75 88 THR A N 1
ATOM 735 C CA . THR A 1 88 ? -20.697 2.722 17.223 1.00 87.75 88 THR A CA 1
ATOM 736 C C . THR A 1 88 ? -20.837 4.136 16.655 1.00 87.75 88 THR A C 1
ATOM 738 O O . THR A 1 88 ? -20.989 4.302 15.445 1.00 87.75 88 THR A O 1
ATOM 741 N N . THR A 1 89 ? -20.765 5.169 17.500 1.00 90.38 89 THR A N 1
ATOM 742 C CA . THR A 1 89 ? -20.899 6.576 17.084 1.00 90.38 89 THR A CA 1
ATOM 743 C C . THR A 1 89 ? -19.584 7.335 17.225 1.00 90.38 89 THR A C 1
ATOM 745 O O . THR A 1 89 ? -18.791 7.079 18.136 1.00 90.38 89 THR A O 1
ATOM 748 N N . SER A 1 90 ? -19.372 8.343 16.378 1.00 90.00 90 SER A N 1
ATOM 749 C CA . SER A 1 90 ? -18.215 9.241 16.486 1.00 90.00 90 SER A CA 1
ATOM 750 C C . SER A 1 90 ? -18.129 9.893 17.872 1.00 90.00 90 SER A C 1
ATOM 752 O O . SER A 1 90 ? -17.059 9.925 18.473 1.00 90.00 90 SER A O 1
ATOM 754 N N . ALA A 1 91 ? -19.258 10.325 18.442 1.00 92.50 91 ALA A N 1
ATOM 755 C CA . ALA A 1 91 ? -19.308 10.919 19.776 1.00 92.50 91 ALA A CA 1
ATOM 756 C C . ALA A 1 91 ? -18.899 9.935 20.889 1.00 92.50 91 ALA A C 1
ATOM 758 O O . ALA A 1 91 ? -18.172 10.315 21.809 1.00 92.50 91 ALA A O 1
ATOM 759 N N . SER A 1 92 ? -19.332 8.667 20.826 1.00 93.50 92 SER A N 1
ATOM 760 C CA . SER A 1 92 ? -18.889 7.640 21.783 1.00 93.50 92 SER A CA 1
ATOM 761 C C . SER A 1 92 ? -17.397 7.346 21.656 1.00 93.50 92 SER A C 1
ATOM 763 O O . SER A 1 92 ? -16.713 7.275 22.673 1.00 93.50 92 SER A O 1
ATOM 765 N N . VAL A 1 93 ? -16.880 7.265 20.427 1.00 93.12 93 VAL A N 1
ATOM 766 C CA . VAL A 1 93 ? -15.454 7.033 20.166 1.00 93.12 93 VAL A CA 1
ATOM 767 C C . VAL A 1 93 ? -14.613 8.191 20.707 1.00 93.12 93 VAL A C 1
ATOM 769 O O . VAL A 1 93 ? -13.665 7.964 21.449 1.00 93.12 93 VAL A O 1
ATOM 772 N N . MET A 1 94 ? -15.002 9.439 20.434 1.00 93.88 94 MET A N 1
ATOM 773 C CA . MET A 1 94 ? -14.284 10.620 20.927 1.00 93.88 94 MET A CA 1
ATOM 774 C C . MET A 1 94 ? -14.284 10.721 22.454 1.00 93.88 94 MET A C 1
ATOM 776 O O . MET A 1 94 ? -13.292 11.149 23.040 1.00 93.88 94 MET A O 1
ATOM 780 N N . ARG A 1 95 ? -15.376 10.323 23.120 1.00 95.38 95 ARG A N 1
ATOM 781 C CA . ARG A 1 95 ? -15.409 10.237 24.588 1.00 95.38 95 ARG A CA 1
ATOM 782 C C . ARG A 1 95 ? -14.480 9.143 25.108 1.00 95.38 95 ARG A C 1
ATOM 784 O O . ARG A 1 95 ? -13.731 9.404 26.041 1.00 95.38 95 ARG A O 1
ATOM 791 N N . ALA A 1 96 ? -14.486 7.967 24.482 1.00 95.19 96 ALA A N 1
ATOM 792 C CA . ALA A 1 96 ? -13.614 6.862 24.865 1.00 95.19 96 ALA A CA 1
ATOM 793 C C . ALA A 1 96 ? -12.129 7.219 24.702 1.00 95.19 96 ALA A C 1
ATOM 795 O O . ALA A 1 96 ? -11.358 7.008 25.627 1.00 95.19 96 ALA A O 1
ATOM 796 N N . ILE A 1 97 ? -11.742 7.846 23.586 1.00 95.94 97 ILE A N 1
ATOM 797 C CA . ILE A 1 97 ? -10.357 8.273 23.309 1.00 95.94 97 ILE A CA 1
ATOM 798 C C . ILE A 1 97 ? -9.826 9.257 24.365 1.00 95.94 97 ILE A C 1
ATOM 800 O O . ILE A 1 97 ? -8.641 9.240 24.685 1.00 95.94 97 ILE A O 1
ATOM 804 N N . LYS A 1 98 ? -10.686 10.117 24.928 1.00 95.75 98 LYS A N 1
ATOM 805 C CA . LYS A 1 98 ? -10.282 11.063 25.985 1.00 95.75 98 LYS A CA 1
ATOM 806 C C . LYS A 1 98 ? -9.921 10.375 27.303 1.00 95.75 98 LYS A C 1
ATOM 808 O O . LYS A 1 98 ? -9.187 10.955 28.097 1.00 95.75 98 LYS A O 1
ATOM 813 N N . ILE A 1 99 ? -10.466 9.186 27.547 1.00 96.62 99 ILE A N 1
ATOM 814 C CA . ILE A 1 99 ? -10.316 8.446 28.806 1.00 96.62 99 ILE A CA 1
ATOM 815 C C . ILE A 1 99 ? -9.261 7.342 28.644 1.00 96.62 99 ILE A C 1
ATOM 817 O O . ILE A 1 99 ? -8.381 7.183 29.485 1.00 96.62 99 ILE A O 1
ATOM 821 N N . ASP A 1 100 ? -9.330 6.602 27.539 1.00 95.94 100 ASP A N 1
ATOM 822 C CA . ASP A 1 100 ? -8.489 5.453 27.219 1.00 95.94 100 ASP A CA 1
ATOM 823 C C . ASP A 1 100 ? -7.278 5.892 26.373 1.00 95.94 100 ASP A C 1
ATOM 825 O O . ASP A 1 100 ? -7.358 6.057 25.151 1.00 95.94 100 ASP A O 1
ATOM 829 N N . ARG A 1 101 ? -6.132 6.084 27.041 1.00 95.50 101 ARG A N 1
ATOM 830 C CA . ARG A 1 101 ? -4.864 6.468 26.392 1.00 95.50 101 ARG A CA 1
ATOM 831 C C . ARG A 1 101 ? -4.359 5.416 25.409 1.00 95.50 101 ARG A C 1
ATOM 833 O O . ARG A 1 101 ? -3.675 5.763 24.449 1.00 95.50 101 ARG A O 1
ATOM 840 N N . GLU A 1 102 ? -4.672 4.148 25.644 1.00 95.38 102 GLU A N 1
ATOM 841 C CA . GLU A 1 102 ? -4.244 3.066 24.768 1.00 95.38 102 GLU A CA 1
ATOM 842 C C . GLU A 1 102 ? -5.028 3.110 23.455 1.00 95.38 102 GLU A C 1
ATOM 844 O O . GLU A 1 102 ? -4.437 3.044 22.375 1.00 95.38 102 GLU A O 1
ATOM 849 N N . LEU A 1 103 ? -6.345 3.334 23.535 1.00 94.44 103 LEU A N 1
ATOM 850 C CA . LEU A 1 103 ? -7.185 3.568 22.361 1.00 94.44 103 LEU A CA 1
ATOM 851 C C . LEU A 1 103 ? -6.716 4.795 21.569 1.00 94.44 103 LEU A C 1
ATOM 853 O O . LEU A 1 103 ? -6.631 4.726 20.343 1.00 94.44 103 LEU A O 1
ATOM 857 N N . LEU A 1 104 ? -6.362 5.894 22.247 1.00 95.06 104 LEU A N 1
ATOM 858 C CA . LEU A 1 104 ? -5.767 7.065 21.593 1.00 95.06 104 LEU A CA 1
ATOM 859 C C . LEU A 1 104 ? -4.484 6.696 20.832 1.00 95.06 104 LEU A C 1
ATOM 861 O O . LEU A 1 104 ? -4.335 7.080 19.6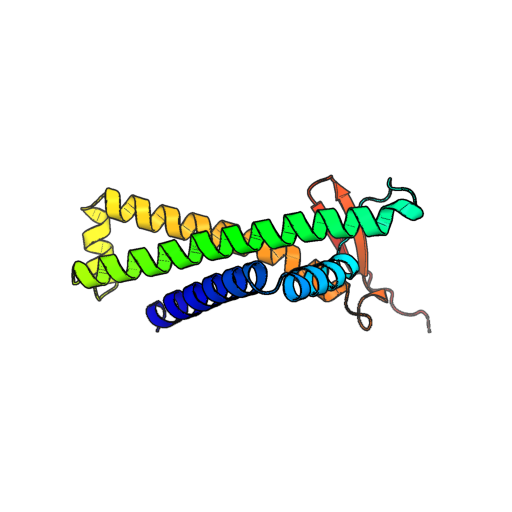73 1.00 95.06 104 LEU A O 1
ATOM 865 N N . GLY A 1 105 ? -3.583 5.933 21.458 1.00 95.00 105 GLY A N 1
ATOM 866 C CA . GLY A 1 105 ? -2.344 5.473 20.831 1.00 95.00 105 GLY A CA 1
ATOM 867 C C . GLY A 1 105 ? -2.590 4.639 19.571 1.00 95.00 105 GLY A C 1
ATOM 868 O O . GLY A 1 105 ? -1.950 4.872 18.548 1.00 95.00 105 GLY A O 1
ATOM 869 N N . ARG A 1 106 ? -3.567 3.723 19.604 1.00 93.00 106 ARG A N 1
ATOM 870 C CA . ARG A 1 106 ? -3.947 2.899 18.441 1.00 93.00 106 ARG A CA 1
ATOM 871 C C . ARG A 1 106 ? -4.555 3.728 17.310 1.00 93.00 106 ARG A C 1
ATOM 873 O O . ARG A 1 106 ? -4.203 3.527 16.151 1.00 93.00 106 ARG A O 1
ATOM 880 N N . VAL A 1 107 ? -5.430 4.683 17.635 1.00 93.19 107 VAL A N 1
ATOM 881 C CA . VAL A 1 107 ? -6.001 5.614 16.646 1.00 93.19 107 VAL A CA 1
ATOM 882 C C . VAL A 1 107 ? -4.892 6.447 16.002 1.00 93.19 107 VAL A C 1
ATOM 884 O O . VAL A 1 10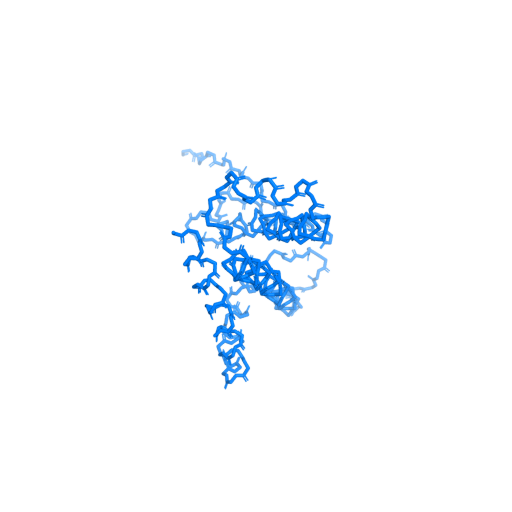7 ? -4.840 6.549 14.778 1.00 93.19 107 VAL A O 1
ATOM 887 N N . ALA A 1 108 ? -3.974 6.996 16.803 1.00 94.06 108 ALA A N 1
ATOM 888 C CA . ALA A 1 108 ? -2.839 7.765 16.303 1.00 94.06 108 ALA A CA 1
ATOM 889 C C . ALA A 1 108 ? -1.923 6.920 15.403 1.00 94.06 108 ALA A C 1
ATOM 891 O O . ALA A 1 108 ? -1.561 7.366 14.317 1.00 94.06 108 ALA A O 1
ATOM 892 N N . ALA A 1 109 ? -1.604 5.685 15.805 1.00 92.19 109 ALA A N 1
ATOM 893 C CA . ALA A 1 109 ? -0.818 4.757 14.995 1.00 92.19 109 ALA A CA 1
ATOM 894 C C . ALA A 1 109 ? -1.487 4.480 13.640 1.00 92.19 109 ALA A C 1
ATOM 896 O O . ALA A 1 109 ? -0.847 4.639 12.599 1.00 92.19 109 ALA A O 1
ATOM 897 N N . MET A 1 110 ? -2.788 4.166 13.637 1.00 92.62 110 MET A N 1
ATOM 898 C CA . MET A 1 110 ? -3.551 3.949 12.406 1.00 92.62 110 MET A CA 1
ATOM 899 C C . MET A 1 110 ? -3.496 5.179 11.485 1.00 92.62 110 MET A C 1
ATOM 901 O O . MET A 1 110 ? -3.250 5.031 10.289 1.00 92.62 110 MET A O 1
ATOM 905 N N . VAL A 1 111 ? -3.656 6.395 12.026 1.00 91.38 111 VAL A N 1
ATOM 906 C CA . VAL A 1 111 ? -3.537 7.639 11.242 1.00 91.38 111 VAL A CA 1
ATOM 907 C C . VAL A 1 111 ? -2.137 7.772 10.639 1.00 91.38 111 VAL A C 1
ATOM 909 O O . VAL A 1 111 ? -2.019 8.040 9.446 1.00 91.38 111 VAL A O 1
ATOM 912 N N . CYS A 1 112 ? -1.077 7.531 11.414 1.00 92.69 112 CYS A N 1
ATOM 913 C CA . CYS A 1 112 ? 0.299 7.584 10.915 1.00 92.69 112 CYS A CA 1
ATOM 914 C C . CYS A 1 112 ? 0.543 6.601 9.759 1.00 92.69 112 CYS A C 1
ATOM 916 O O . CYS A 1 112 ? 1.180 6.967 8.772 1.00 92.69 112 CYS A O 1
ATOM 918 N N . HIS A 1 113 ? 0.011 5.377 9.836 1.00 91.31 113 HIS A N 1
ATOM 919 C CA . HIS A 1 113 ? 0.135 4.406 8.745 1.00 91.31 113 HIS A CA 1
ATOM 920 C C . HIS A 1 113 ? -0.602 4.841 7.475 1.00 91.31 113 HIS A C 1
ATOM 922 O O . HIS A 1 113 ? -0.078 4.657 6.376 1.00 91.31 113 HIS A O 1
ATOM 928 N N . VAL A 1 114 ? -1.786 5.445 7.611 1.00 89.12 114 VAL A N 1
ATOM 929 C CA . VAL A 1 114 ? -2.538 5.990 6.471 1.00 89.12 114 VAL A CA 1
ATOM 930 C C . VAL A 1 114 ? -1.793 7.165 5.833 1.00 89.12 114 VAL A C 1
ATOM 932 O O . VAL A 1 114 ? -1.657 7.193 4.612 1.00 89.12 114 VAL A O 1
ATOM 935 N N . LEU A 1 115 ? -1.251 8.087 6.636 1.00 90.56 115 LEU A N 1
ATOM 936 C CA . LEU A 1 115 ? -0.468 9.224 6.137 1.00 90.56 115 LEU A CA 1
ATOM 937 C C . LEU A 1 115 ? 0.796 8.772 5.392 1.00 90.56 115 LEU A C 1
ATOM 939 O O . LEU A 1 115 ? 1.130 9.319 4.341 1.00 90.56 115 LEU A O 1
ATOM 943 N N . GLU A 1 116 ? 1.492 7.751 5.895 1.00 89.62 116 GLU A N 1
ATOM 944 C CA . GLU A 1 116 ? 2.666 7.202 5.209 1.00 89.62 116 GLU A CA 1
ATOM 945 C C . GLU A 1 116 ? 2.279 6.525 3.884 1.00 89.62 116 GLU A C 1
ATOM 947 O O . GLU A 1 116 ? 2.948 6.710 2.863 1.00 89.62 116 GLU A O 1
ATOM 952 N N . LEU A 1 117 ? 1.156 5.798 3.861 1.00 88.69 117 LEU A N 1
ATOM 953 C CA . LEU A 1 117 ? 0.619 5.206 2.637 1.00 88.69 117 LEU A CA 1
ATOM 954 C C . LEU A 1 117 ? 0.243 6.283 1.602 1.00 88.69 117 LEU A C 1
ATOM 956 O O . LEU A 1 117 ? 0.601 6.153 0.428 1.00 88.69 117 LEU A O 1
ATOM 960 N N . GLU A 1 118 ? -0.429 7.357 2.021 1.00 89.25 118 GLU A N 1
ATOM 961 C CA . GLU A 1 118 ? -0.800 8.497 1.173 1.00 89.25 118 GLU A CA 1
ATOM 962 C C . GLU A 1 118 ? 0.433 9.195 0.585 1.00 89.25 118 GLU A C 1
ATOM 964 O O . GLU A 1 118 ? 0.510 9.439 -0.627 1.00 89.25 118 GLU A O 1
ATOM 969 N N . ARG A 1 119 ? 1.437 9.470 1.424 1.00 86.56 119 ARG A N 1
ATOM 970 C CA . ARG A 1 119 ? 2.709 10.068 1.004 1.00 86.56 119 ARG A CA 1
ATOM 971 C C . ARG A 1 119 ? 3.376 9.232 -0.082 1.00 86.56 119 ARG A C 1
ATOM 973 O O . ARG A 1 119 ? 3.891 9.770 -1.066 1.00 86.56 119 ARG A O 1
ATOM 980 N N . TRP A 1 120 ? 3.349 7.913 0.069 1.00 84.31 120 TRP A N 1
ATOM 981 C CA . TRP A 1 120 ? 3.933 7.011 -0.911 1.00 84.31 120 TRP A CA 1
ATOM 982 C C . TRP A 1 120 ? 3.136 6.978 -2.224 1.00 84.31 120 TRP A C 1
ATOM 984 O O . TRP A 1 120 ? 3.717 7.038 -3.315 1.00 84.31 120 TRP A O 1
ATOM 994 N N . TRP A 1 121 ? 1.802 6.956 -2.144 1.00 81.69 121 TRP A N 1
ATOM 995 C CA . TRP A 1 121 ? 0.916 7.047 -3.310 1.00 81.69 121 TRP A CA 1
ATOM 996 C C . TRP A 1 121 ? 1.114 8.336 -4.105 1.00 81.69 121 TRP A C 1
ATOM 998 O O . TRP A 1 121 ? 1.190 8.288 -5.337 1.00 81.69 121 TRP A O 1
ATOM 1008 N N . SER A 1 122 ? 1.294 9.455 -3.406 1.00 81.88 122 SER A N 1
ATOM 1009 C CA . SER A 1 122 ? 1.560 10.769 -3.997 1.00 81.88 122 SER A CA 1
ATOM 1010 C C . SER A 1 122 ? 2.832 10.777 -4.852 1.00 81.88 122 SER A C 1
ATOM 1012 O O . SER A 1 122 ? 2.885 11.443 -5.882 1.00 81.88 122 SER A O 1
ATOM 1014 N N . GLY A 1 123 ? 3.845 9.982 -4.489 1.00 78.38 123 GLY A N 1
ATOM 1015 C CA . GLY A 1 123 ? 5.047 9.796 -5.308 1.00 78.38 123 GLY A CA 1
ATOM 1016 C C . GLY A 1 123 ? 4.861 8.824 -6.480 1.00 78.38 123 GLY A C 1
ATOM 1017 O O . GLY A 1 123 ? 5.449 9.009 -7.549 1.00 78.38 123 GLY A O 1
ATOM 1018 N N . LYS A 1 124 ? 4.045 7.776 -6.312 1.00 77.81 124 LYS A N 1
ATOM 1019 C CA . LYS A 1 124 ? 3.846 6.735 -7.334 1.00 77.81 124 LYS A CA 1
ATOM 1020 C C . LYS A 1 124 ? 2.955 7.189 -8.484 1.00 77.81 124 LYS A C 1
ATOM 1022 O O . LYS A 1 124 ? 3.267 6.868 -9.632 1.00 77.81 124 LYS A O 1
ATOM 1027 N N . LEU A 1 125 ? 1.865 7.899 -8.198 1.00 78.69 125 LEU A N 1
ATOM 1028 C CA . LEU A 1 125 ? 0.877 8.269 -9.211 1.00 78.69 125 LEU A CA 1
ATOM 1029 C C . LEU A 1 125 ? 1.497 9.095 -10.360 1.00 78.69 125 LEU A C 1
ATOM 1031 O O . LEU A 1 125 ? 1.352 8.676 -11.511 1.00 78.69 125 LEU A O 1
ATOM 1035 N N . PRO A 1 126 ? 2.297 10.153 -10.107 1.00 78.81 126 PRO A N 1
ATOM 1036 C CA . PRO A 1 126 ? 2.994 10.875 -11.172 1.00 78.81 126 PRO A CA 1
ATOM 1037 C C . PRO A 1 126 ? 3.938 9.984 -11.986 1.00 78.81 126 PRO A C 1
ATOM 1039 O O . PRO A 1 126 ? 4.003 10.100 -13.208 1.00 78.81 126 PRO A O 1
ATOM 1042 N N . GLN A 1 127 ? 4.652 9.047 -11.351 1.00 79.00 127 GLN A N 1
ATOM 1043 C CA . GLN A 1 127 ? 5.554 8.141 -12.072 1.00 79.00 127 GLN A CA 1
ATOM 1044 C C . GLN A 1 127 ? 4.808 7.225 -13.042 1.00 79.00 127 GLN A C 1
ATOM 1046 O O . GLN A 1 127 ? 5.310 6.978 -14.140 1.00 79.00 127 GLN A O 1
ATOM 1051 N N . VAL A 1 128 ? 3.646 6.707 -12.626 1.00 79.50 128 VAL A N 1
ATOM 1052 C CA . VAL A 1 128 ? 2.796 5.841 -13.454 1.00 79.50 128 VAL A CA 1
ATOM 1053 C C . VAL A 1 128 ? 2.187 6.649 -14.591 1.00 79.50 128 VAL A C 1
ATOM 1055 O O . VAL A 1 128 ? 2.345 6.264 -15.748 1.00 79.50 128 VAL A O 1
ATOM 1058 N N . LEU A 1 129 ? 1.572 7.795 -14.293 1.00 81.25 129 LEU A N 1
ATOM 1059 C CA . LEU A 1 129 ? 0.943 8.641 -15.306 1.00 81.25 129 LEU A CA 1
ATOM 1060 C C . LEU A 1 129 ? 1.958 9.059 -16.373 1.00 81.25 129 LEU A C 1
ATOM 1062 O O . LEU A 1 129 ? 1.764 8.778 -17.551 1.00 81.25 129 LEU A O 1
ATOM 1066 N N . THR A 1 130 ? 3.106 9.606 -15.972 1.00 82.31 130 THR A N 1
ATOM 1067 C CA . THR A 1 130 ? 4.156 10.041 -16.914 1.00 82.31 130 THR A CA 1
ATOM 1068 C C . THR A 1 130 ? 4.845 8.894 -17.660 1.00 82.31 130 THR A C 1
ATOM 1070 O O . THR A 1 130 ? 5.608 9.135 -18.594 1.00 82.31 130 THR A O 1
ATOM 1073 N N . SER A 1 131 ? 4.601 7.637 -17.275 1.00 79.31 131 SER A N 1
ATOM 1074 C CA . SER A 1 131 ? 5.062 6.469 -18.034 1.00 79.31 131 SER A CA 1
ATOM 1075 C C . SER A 1 131 ? 4.126 6.076 -19.180 1.00 79.31 131 SER A C 1
ATOM 1077 O O . SER A 1 131 ? 4.550 5.334 -20.067 1.00 79.31 131 SER A O 1
ATOM 1079 N N . CYS A 1 132 ? 2.889 6.587 -19.199 1.00 83.12 132 CYS A N 1
ATOM 1080 C CA . CYS A 1 132 ? 1.925 6.324 -20.263 1.00 83.12 132 CYS A CA 1
ATOM 1081 C C . CYS A 1 132 ? 2.437 6.863 -21.604 1.00 83.12 132 CYS A C 1
ATOM 1083 O O . CYS A 1 132 ? 2.807 8.031 -21.708 1.00 83.12 132 CYS A O 1
ATOM 1085 N N . LYS A 1 133 ? 2.421 6.020 -22.648 1.00 83.12 133 LYS A N 1
ATOM 1086 C CA . LYS A 1 133 ? 2.955 6.348 -23.982 1.00 83.12 133 LYS A CA 1
ATOM 1087 C C . LYS A 1 133 ? 2.376 7.643 -24.561 1.00 83.12 133 LYS A C 1
ATOM 1089 O O . LYS A 1 133 ? 3.123 8.397 -25.167 1.00 83.12 133 LYS A O 1
ATOM 1094 N N . ALA A 1 134 ? 1.084 7.897 -24.339 1.00 85.00 134 ALA A N 1
ATOM 1095 C CA . ALA A 1 134 ? 0.384 9.057 -24.887 1.00 85.00 134 ALA A CA 1
ATOM 1096 C C . ALA A 1 134 ? 0.862 10.389 -24.291 1.00 85.00 134 ALA A C 1
ATOM 1098 O O . ALA A 1 134 ? 0.945 11.379 -25.007 1.00 85.00 134 ALA A O 1
ATOM 1099 N N . ILE A 1 135 ? 1.196 10.419 -22.995 1.00 82.25 135 ILE A N 1
ATOM 1100 C CA . ILE A 1 135 ? 1.575 11.666 -22.312 1.00 82.25 135 ILE A CA 1
ATOM 1101 C C . ILE A 1 135 ? 3.072 11.766 -22.019 1.00 82.25 135 ILE A C 1
ATOM 1103 O O . ILE A 1 135 ? 3.572 12.858 -21.773 1.00 82.25 135 ILE A O 1
ATOM 1107 N N . ARG A 1 136 ? 3.807 10.649 -22.064 1.00 80.94 136 ARG A N 1
ATOM 1108 C CA . ARG A 1 136 ? 5.248 10.578 -21.784 1.00 80.94 136 ARG A CA 1
ATOM 1109 C C . ARG A 1 136 ? 6.084 11.650 -22.502 1.00 80.94 136 ARG A C 1
ATOM 1111 O O . ARG A 1 136 ? 6.973 12.176 -21.836 1.00 80.94 136 ARG A O 1
ATOM 1118 N N . PRO A 1 137 ? 5.846 12.001 -23.785 1.00 84.31 137 PRO A N 1
ATOM 1119 C CA . PRO A 1 137 ? 6.637 13.027 -24.471 1.00 84.31 137 PRO A CA 1
ATOM 1120 C C . PRO A 1 137 ? 6.608 14.409 -23.801 1.00 84.31 137 PRO A C 1
ATOM 1122 O O . PRO A 1 137 ? 7.562 15.166 -23.941 1.00 84.31 137 PRO A O 1
ATOM 1125 N N . TYR A 1 138 ? 5.560 14.724 -23.034 1.00 82.12 138 TYR A N 1
ATOM 1126 C CA . TYR A 1 138 ? 5.392 16.021 -22.366 1.00 82.12 138 TYR A CA 1
ATOM 1127 C C . TYR A 1 138 ? 6.081 16.108 -20.995 1.00 82.12 138 TYR A C 1
ATOM 1129 O O . TYR A 1 138 ? 6.003 17.134 -20.320 1.00 82.12 138 TYR A O 1
ATOM 1137 N N . PHE A 1 139 ? 6.750 15.043 -20.539 1.00 80.56 139 PHE A N 1
ATOM 1138 C CA . PHE A 1 139 ? 7.363 15.005 -19.212 1.00 80.56 139 PHE A CA 1
ATOM 1139 C C . PHE A 1 139 ? 8.828 14.589 -19.266 1.00 80.56 139 PHE A C 1
ATOM 1141 O O . PHE A 1 139 ? 9.177 13.514 -19.757 1.00 80.56 139 PHE A O 1
ATOM 1148 N N . ILE A 1 140 ? 9.690 15.388 -18.635 1.00 76.69 140 ILE A N 1
ATOM 1149 C CA . ILE A 1 140 ? 11.057 14.967 -18.336 1.00 76.69 140 ILE A CA 1
ATOM 1150 C C . ILE A 1 140 ? 11.050 14.181 -17.031 1.00 76.69 140 ILE A C 1
ATOM 1152 O O . ILE A 1 140 ? 10.691 14.683 -15.964 1.00 76.69 140 ILE A O 1
ATOM 1156 N N . ARG A 1 141 ? 11.489 12.927 -17.131 1.00 75.56 141 ARG A N 1
ATOM 1157 C CA . ARG A 1 141 ? 11.544 11.963 -16.032 1.00 75.56 141 ARG A CA 1
ATOM 1158 C C . ARG A 1 141 ? 12.999 11.797 -15.610 1.00 75.56 141 ARG A C 1
ATOM 1160 O O . ARG A 1 141 ? 13.746 11.073 -16.264 1.00 75.56 141 ARG A O 1
ATOM 1167 N N . LYS A 1 142 ? 13.415 12.476 -14.538 1.00 72.19 142 LYS A N 1
ATOM 1168 C CA . LYS A 1 142 ? 14.792 12.407 -14.019 1.00 72.19 142 LYS A CA 1
ATOM 1169 C C . LYS A 1 142 ? 14.799 12.032 -12.544 1.00 72.19 142 LYS A C 1
ATOM 1171 O O . LYS A 1 142 ? 14.015 12.540 -11.743 1.00 72.19 142 LYS A O 1
ATOM 1176 N N . ARG A 1 143 ? 15.719 11.147 -12.165 1.00 68.25 143 ARG A N 1
ATOM 1177 C CA . ARG A 1 143 ? 15.969 10.817 -10.761 1.00 68.25 143 ARG A CA 1
ATOM 1178 C C . ARG A 1 143 ? 17.143 11.641 -10.260 1.00 68.25 143 ARG A C 1
ATOM 1180 O O . ARG A 1 143 ? 18.267 11.442 -10.703 1.00 68.25 143 ARG A O 1
ATOM 1187 N N . VAL A 1 144 ? 16.850 12.584 -9.369 1.00 62.53 144 VAL A N 1
ATOM 1188 C CA . VAL A 1 144 ? 17.791 13.640 -8.960 1.00 62.53 144 VAL A CA 1
ATOM 1189 C C . VAL A 1 144 ? 18.512 13.252 -7.662 1.00 62.53 144 VAL A C 1
ATOM 1191 O O . VAL A 1 144 ? 19.633 13.679 -7.413 1.00 62.53 144 VAL A O 1
ATOM 1194 N N . SER A 1 145 ? 17.927 12.354 -6.861 1.00 60.59 145 SER A N 1
ATOM 1195 C CA . SER A 1 145 ? 18.575 11.756 -5.686 1.00 60.59 145 SER A CA 1
ATOM 1196 C C . SER A 1 145 ? 18.218 10.272 -5.542 1.00 60.59 145 SER A C 1
ATOM 1198 O O . SER A 1 145 ? 17.345 9.753 -6.241 1.00 60.59 145 SER A O 1
ATOM 1200 N N . ARG A 1 146 ? 18.886 9.551 -4.626 1.00 53.72 146 ARG A N 1
ATOM 1201 C CA . ARG A 1 146 ? 18.578 8.131 -4.349 1.00 53.72 146 ARG A CA 1
ATOM 1202 C C . ARG A 1 146 ? 17.106 7.908 -3.969 1.00 53.72 146 ARG A C 1
ATOM 1204 O O . ARG A 1 146 ? 16.582 6.835 -4.260 1.00 53.72 146 ARG A O 1
ATOM 1211 N N . SER A 1 147 ? 16.432 8.923 -3.433 1.00 46.25 147 SER A N 1
ATOM 1212 C CA . SER A 1 147 ? 15.076 8.808 -2.881 1.00 46.25 147 SER A CA 1
ATOM 1213 C C . SER A 1 147 ? 14.012 9.585 -3.659 1.00 46.25 147 SER A C 1
ATOM 1215 O O . SER A 1 147 ? 12.830 9.351 -3.442 1.00 46.25 147 SER A O 1
ATOM 1217 N N . ALA A 1 148 ? 14.399 10.484 -4.571 1.00 50.03 148 ALA A N 1
ATOM 1218 C CA . ALA A 1 148 ? 13.459 11.359 -5.265 1.00 50.03 148 ALA A CA 1
ATOM 1219 C C . ALA A 1 148 ? 13.569 11.218 -6.789 1.00 50.03 148 ALA A C 1
ATOM 1221 O O . ALA A 1 148 ? 14.580 11.570 -7.410 1.00 50.03 148 ALA A O 1
ATOM 1222 N N . ALA A 1 149 ? 12.499 10.697 -7.389 1.00 55.31 149 ALA A N 1
ATOM 1223 C CA . ALA A 1 149 ? 12.253 10.804 -8.818 1.00 55.31 149 ALA A CA 1
ATOM 1224 C C . ALA A 1 149 ? 11.359 12.023 -9.054 1.00 55.31 149 ALA A C 1
ATOM 1226 O O . ALA A 1 149 ? 10.267 12.096 -8.495 1.00 55.31 149 ALA A O 1
ATOM 1227 N N . PHE A 1 150 ? 11.828 12.965 -9.865 1.00 54.00 150 PHE A N 1
ATOM 1228 C CA . PHE A 1 150 ? 11.073 14.157 -10.223 1.00 54.00 150 PHE A CA 1
ATOM 1229 C C . PHE A 1 150 ? 10.545 13.998 -11.647 1.00 54.00 150 PHE A C 1
ATOM 1231 O O . PHE A 1 150 ? 11.250 13.539 -12.552 1.00 54.00 150 PHE A O 1
ATOM 1238 N N . CYS A 1 151 ? 9.283 14.365 -11.829 1.00 53.75 151 CYS A N 1
ATOM 1239 C CA . CYS A 1 151 ? 8.681 14.527 -13.141 1.00 53.75 151 CYS A CA 1
ATOM 1240 C C . CYS A 1 151 ? 8.429 16.019 -13.327 1.00 53.75 151 CYS A C 1
ATOM 1242 O O . CYS A 1 151 ? 7.618 16.590 -12.603 1.00 53.75 151 CYS A O 1
ATOM 1244 N N . TYR A 1 152 ? 9.131 16.642 -14.267 1.00 54.84 152 TYR A N 1
ATOM 1245 C CA . TYR A 1 152 ? 8.834 18.011 -14.677 1.00 54.84 152 TYR A CA 1
ATOM 1246 C C . TYR A 1 152 ? 7.961 17.941 -15.923 1.00 54.84 152 TYR A C 1
ATOM 1248 O O . TYR A 1 152 ? 8.316 17.254 -16.884 1.00 54.84 152 TYR A O 1
ATOM 1256 N N . ALA A 1 153 ? 6.819 18.622 -15.900 1.00 51.88 153 ALA A N 1
ATOM 1257 C CA . ALA A 1 153 ? 6.048 18.859 -17.109 1.00 51.88 153 ALA A CA 1
ATOM 1258 C C . ALA A 1 153 ? 6.806 19.884 -17.953 1.00 51.88 153 ALA A C 1
ATOM 1260 O O . ALA A 1 153 ? 7.105 20.977 -17.476 1.00 51.88 153 ALA A O 1
ATOM 1261 N N . PHE A 1 154 ? 7.113 19.536 -19.196 1.00 52.91 154 PHE A N 1
ATOM 1262 C CA . PHE A 1 154 ? 7.407 20.536 -20.203 1.00 52.91 154 PHE A CA 1
ATOM 1263 C C . PHE A 1 154 ? 6.113 20.726 -20.979 1.00 52.91 154 PHE A C 1
ATOM 1265 O O . PHE A 1 154 ? 5.689 19.836 -21.714 1.00 52.91 154 PHE A O 1
ATOM 1272 N N . MET A 1 155 ? 5.492 21.898 -20.856 1.00 42.97 155 MET A N 1
ATOM 1273 C CA . MET A 1 155 ? 4.671 22.380 -21.961 1.00 42.97 155 MET A CA 1
ATOM 1274 C C . MET A 1 155 ? 5.638 22.728 -23.091 1.00 42.97 155 MET A C 1
ATOM 1276 O O . MET A 1 155 ? 6.016 23.881 -23.267 1.00 42.97 155 MET A O 1
ATOM 1280 N N . VAL A 1 156 ? 6.108 21.714 -23.821 1.00 49.03 156 VAL A N 1
ATOM 1281 C CA . VAL A 1 156 ? 6.638 21.960 -25.156 1.00 49.03 156 VAL A CA 1
ATOM 1282 C C . VAL A 1 156 ? 5.407 22.307 -25.977 1.00 49.03 156 VAL A C 1
ATOM 1284 O O . VAL A 1 156 ? 4.668 21.417 -26.393 1.00 49.03 156 VAL A O 1
ATOM 1287 N N . VAL A 1 157 ? 5.130 23.604 -26.114 1.00 46.06 157 VAL A N 1
ATOM 1288 C CA . VAL A 1 157 ? 4.245 24.087 -27.172 1.00 46.06 157 VAL A CA 1
ATOM 1289 C C . VAL A 1 157 ? 4.884 23.572 -28.461 1.00 46.06 157 VAL A C 1
ATOM 1291 O O . VAL A 1 157 ? 6.044 23.915 -28.711 1.00 46.06 157 VAL A O 1
ATOM 1294 N N . PRO A 1 158 ? 4.234 22.675 -29.220 1.00 42.94 158 PRO A N 1
ATOM 1295 C CA . PRO A 1 158 ? 4.785 22.268 -30.499 1.00 42.94 158 PRO A CA 1
ATOM 1296 C C . PRO A 1 158 ? 4.932 23.540 -31.335 1.00 42.94 158 PRO A C 1
ATOM 1298 O O . PRO A 1 158 ? 3.963 24.281 -31.502 1.00 42.94 158 PRO A O 1
ATOM 1301 N N . ASN A 1 159 ? 6.156 23.833 -31.781 1.00 45.16 159 ASN A N 1
ATOM 1302 C CA . ASN A 1 159 ? 6.349 24.867 -32.790 1.00 45.16 159 ASN A CA 1
ATOM 1303 C C . ASN A 1 159 ? 5.544 24.430 -34.028 1.00 45.16 159 ASN A C 1
ATOM 1305 O O . ASN A 1 159 ? 5.675 23.260 -34.404 1.00 45.16 159 ASN A O 1
ATOM 1309 N N . PRO A 1 160 ? 4.685 25.307 -34.577 1.00 49.44 160 PRO A N 1
ATOM 1310 C CA . PRO A 1 160 ? 3.850 24.994 -35.732 1.00 49.44 160 PRO A CA 1
ATOM 1311 C C . PRO A 1 160 ? 4.675 24.617 -36.965 1.00 49.44 160 PRO A C 1
ATOM 1313 O O . PRO A 1 160 ? 5.815 25.121 -37.100 1.00 49.44 160 PRO A O 1
#

Foldseek 3Di:
DVLVVLVVLLVVLVVVVVCCVVPVVVVQVVLQVQLLLAADAPPDDPVCSSVVSSVVSNCLVVVLSVLSNQLSVLSNVLVVVCVVVVVPDPVSLVVCVVVDVVNVVSVVSSVVSVVVSVVSVVQVVVSVVCSDPVNVVQWDWHDPDPPDIDIDGHPPVPDD

pLDDT: mean 84.49, std 12.91, range [42.94, 96.62]

Secondary structure (DSSP, 8-state):
-HHHHHHHHHHHHHHHHHHHHH-HHHHHHHHHHHHHH----TTS-HHHHHHHHHHHHHHHHHHHHHHHHHHHHHHHHHHHHHHHTT--SHHHHHHHHHH-HHHHHHHHHHHHHHHHHHHHHHHHHHHHHTTSTTTGGGEEEEE-SSS-EEEEE-------

Sequence (160 aa):
EMRRIAFSEYDHIRDQMEVWRTRPDMFVKGLVERAHSTIIFDRYPESERFNQACMDAMRSRMHISHLQYAAWSQAATLFKELDNKGLTTSASVMRAIKIDRELLGRVAAMVCHVLELERWWSGKLPQVLTSCKAIRPYFIRKRVSRSAAFCYAFMVVPNP